Protein AF-A0A9D4JWN5-F1 (afdb_monomer_lite)

pLDDT: mean 79.38, std 17.46, range [37.84, 97.38]

Sequence (103 aa):
MSTVGIKEAAVEAAILFDEGSDKSFIMQQLADQLQLPVDGTDMLNIALFGGNTARVRRVDRSTIYVKTDNEIVQLSVLVVLTIAKPIDTSLMSVAATFPFSDV

Foldseek 3Di:
DDDPPPPQQDDDDDDDDDPPDPAAADAQVVCVSRVFDFPDWDWDFADDVVDPGTDTDIWTKGWDWDDDPPDIDIHIYTYDNDPDDDDPPPPPPPVPPDDDDDD

Structure (mmCIF, N/CA/C/O backbone):
data_AF-A0A9D4JWN5-F1
#
_entry.id   AF-A0A9D4JWN5-F1
#
loop_
_atom_site.group_PDB
_atom_site.id
_atom_site.type_symbol
_atom_site.label_atom_id
_atom_site.label_alt_id
_atom_site.label_comp_id
_atom_site.label_asym_id
_atom_site.label_entity_id
_atom_site.label_seq_id
_atom_site.pdbx_PDB_ins_code
_atom_site.Cartn_x
_atom_site.Cartn_y
_atom_site.Cartn_z
_atom_site.occupancy
_atom_site.B_iso_or_equiv
_atom_site.auth_seq_id
_atom_site.auth_comp_id
_atom_site.auth_asym_id
_atom_site.auth_atom_id
_atom_site.pdbx_PDB_model_num
ATOM 1 N N . MET A 1 1 ? -19.631 25.937 19.391 1.00 40.97 1 MET A N 1
ATOM 2 C CA . MET A 1 1 ? -18.560 24.921 19.432 1.00 40.97 1 MET A CA 1
ATOM 3 C C . MET A 1 1 ? -19.114 23.657 18.804 1.00 40.97 1 MET A C 1
ATOM 5 O O . MET A 1 1 ? -19.992 23.046 19.394 1.00 40.97 1 MET A O 1
ATOM 9 N N . SER A 1 2 ? -18.718 23.345 17.574 1.00 37.84 2 SER A N 1
ATOM 10 C CA . SER A 1 2 ? -19.161 22.153 16.848 1.00 37.84 2 SER A CA 1
ATOM 11 C C . SER A 1 2 ? -18.151 21.033 17.066 1.00 37.84 2 SER A C 1
ATOM 13 O O . SER A 1 2 ? -16.999 21.140 16.655 1.00 37.84 2 SER A O 1
ATOM 15 N N . THR A 1 3 ? -18.584 19.975 17.742 1.00 48.34 3 THR A N 1
ATOM 16 C CA . THR A 1 3 ? -17.830 18.733 17.906 1.00 48.34 3 THR A CA 1
ATOM 17 C C . THR A 1 3 ? -17.725 18.072 16.533 1.00 48.34 3 THR A C 1
ATOM 19 O O . THR A 1 3 ? -18.727 17.616 15.984 1.00 48.34 3 THR A O 1
ATOM 22 N N . VAL A 1 4 ? -16.532 18.075 15.934 1.00 56.62 4 VAL A N 1
ATOM 23 C CA . VAL A 1 4 ? -16.260 17.309 14.713 1.00 56.62 4 VAL A CA 1
ATOM 24 C C . VAL A 1 4 ? -16.267 15.838 15.115 1.00 56.62 4 VAL A C 1
ATOM 26 O O . VAL A 1 4 ? -15.339 15.363 15.762 1.00 56.62 4 VAL A O 1
ATOM 29 N N . GLY A 1 5 ? -17.357 15.134 14.806 1.00 49.62 5 GLY A N 1
ATOM 30 C CA . GLY A 1 5 ? -17.422 13.688 14.976 1.00 49.62 5 GLY A CA 1
ATOM 31 C C . GLY A 1 5 ? -16.406 13.039 14.045 1.00 49.62 5 GLY A C 1
ATOM 32 O O . GLY A 1 5 ? -16.507 13.194 12.828 1.00 49.62 5 GLY A O 1
ATOM 33 N N . ILE A 1 6 ? -15.418 12.344 14.609 1.00 57.19 6 ILE A N 1
ATOM 34 C CA . ILE A 1 6 ? -14.512 11.500 13.831 1.00 57.19 6 ILE A CA 1
ATOM 35 C C . ILE A 1 6 ? -15.382 10.398 13.232 1.00 57.19 6 ILE A C 1
ATOM 37 O O . ILE A 1 6 ? -15.966 9.589 13.950 1.00 57.19 6 ILE A O 1
ATOM 41 N N . LYS A 1 7 ? -15.552 10.431 11.912 1.00 58.16 7 LYS A N 1
ATOM 42 C CA . LYS A 1 7 ? -16.306 9.415 11.187 1.00 58.16 7 LYS A CA 1
ATOM 43 C C . LYS A 1 7 ? -15.380 8.210 11.053 1.00 58.16 7 LYS A C 1
ATOM 45 O O . LYS A 1 7 ? -14.493 8.219 10.208 1.00 58.16 7 LYS A O 1
ATOM 50 N N . GLU A 1 8 ? -15.544 7.215 11.917 1.00 67.25 8 GLU A N 1
ATOM 51 C CA . GLU A 1 8 ? -14.848 5.939 11.750 1.00 67.25 8 GLU A CA 1
ATOM 52 C C . GLU A 1 8 ? -15.319 5.302 10.436 1.00 67.25 8 GLU A C 1
ATOM 54 O O . GLU A 1 8 ? -16.502 5.006 10.256 1.00 67.25 8 GLU A O 1
ATOM 59 N N . ALA A 1 9 ? -14.399 5.170 9.480 1.00 72.75 9 ALA A N 1
ATOM 60 C CA . ALA A 1 9 ? -14.631 4.466 8.230 1.00 72.75 9 ALA A CA 1
ATOM 61 C C . ALA A 1 9 ? -14.144 3.023 8.394 1.00 72.75 9 ALA A C 1
ATOM 63 O O . ALA A 1 9 ? -12.965 2.789 8.651 1.00 72.75 9 ALA A O 1
ATOM 64 N N . ALA A 1 10 ? -15.058 2.064 8.255 1.00 82.12 10 ALA A N 1
ATOM 65 C CA . ALA A 1 10 ? -14.748 0.641 8.247 1.00 82.12 10 ALA A CA 1
ATOM 66 C C . ALA A 1 10 ? -15.035 0.078 6.853 1.00 82.12 10 ALA A C 1
ATOM 68 O O . ALA A 1 10 ? -16.114 0.295 6.299 1.00 82.12 10 ALA A O 1
ATOM 69 N N . VAL A 1 11 ? -14.057 -0.626 6.288 1.00 88.50 11 VAL A N 1
ATOM 70 C CA . VAL A 1 11 ? -14.132 -1.238 4.959 1.00 88.50 11 VAL A CA 1
ATOM 71 C C . VAL A 1 11 ? -13.614 -2.662 5.070 1.00 88.50 11 VAL A C 1
ATOM 73 O O . VAL A 1 11 ? -12.587 -2.900 5.702 1.00 88.50 11 VAL A O 1
ATOM 76 N N . GLU A 1 12 ? -14.317 -3.603 4.452 1.00 90.00 12 GLU A N 1
ATOM 77 C CA . GLU A 1 12 ? -13.830 -4.969 4.298 1.00 90.00 12 GLU A CA 1
ATOM 78 C C . GLU A 1 12 ? -12.919 -5.046 3.069 1.00 90.00 12 GLU A C 1
ATOM 80 O O . GLU A 1 12 ? -13.269 -4.567 1.989 1.00 90.00 12 GLU A O 1
ATOM 85 N N . ALA A 1 13 ? -11.734 -5.630 3.234 1.00 88.62 13 ALA A N 1
ATOM 86 C CA . ALA A 1 13 ? -10.754 -5.762 2.168 1.00 88.62 13 ALA A CA 1
ATOM 87 C C . ALA A 1 13 ? -10.060 -7.122 2.241 1.00 88.62 13 ALA A C 1
ATOM 89 O O . ALA A 1 13 ? -9.792 -7.643 3.322 1.00 88.62 13 ALA A O 1
ATOM 90 N N . ALA A 1 14 ? -9.729 -7.671 1.074 1.00 88.75 14 ALA A N 1
ATOM 91 C CA . ALA A 1 14 ? -8.859 -8.832 0.973 1.00 88.75 14 ALA A CA 1
ATOM 92 C C . ALA A 1 14 ? -7.392 -8.385 1.021 1.00 88.75 14 ALA A C 1
ATOM 94 O O . ALA A 1 14 ? -7.002 -7.444 0.326 1.00 88.75 14 ALA A O 1
ATOM 95 N N . ILE A 1 15 ? -6.584 -9.083 1.817 1.00 88.50 15 ILE A N 1
ATOM 96 C CA . ILE A 1 15 ? -5.143 -8.853 1.931 1.00 88.50 15 ILE A CA 1
ATOM 97 C C . ILE A 1 15 ? -4.426 -10.069 1.350 1.00 88.50 15 ILE A C 1
ATOM 99 O O . ILE A 1 15 ? -4.707 -11.203 1.736 1.00 88.50 15 ILE A O 1
ATOM 103 N N . LEU A 1 16 ? -3.502 -9.825 0.421 1.00 90.62 16 LEU A N 1
ATOM 104 C CA . LEU A 1 16 ? -2.605 -10.844 -0.114 1.00 90.62 16 LEU A CA 1
ATOM 105 C C . LEU A 1 16 ? -1.249 -10.732 0.588 1.00 90.62 16 LEU A C 1
ATOM 107 O O . LEU A 1 16 ? -0.620 -9.676 0.545 1.00 90.62 16 LEU A O 1
ATOM 111 N N . PHE A 1 17 ? -0.801 -11.825 1.202 1.00 89.56 17 PHE A N 1
ATOM 112 C CA . PHE A 1 17 ? 0.562 -11.957 1.710 1.00 89.56 17 PHE A CA 1
ATOM 113 C C . P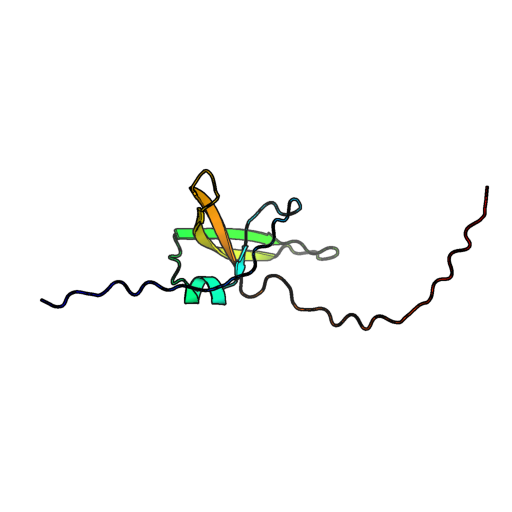HE A 1 17 ? 1.432 -12.557 0.607 1.00 89.56 17 PHE A C 1
ATOM 115 O O . PHE A 1 17 ? 1.206 -13.694 0.196 1.00 89.56 17 PHE A O 1
ATOM 122 N N . ASP A 1 18 ? 2.381 -11.771 0.105 1.00 89.19 18 ASP A N 1
ATOM 123 C CA . ASP A 1 18 ? 3.232 -12.129 -1.030 1.00 89.19 18 ASP A CA 1
ATOM 124 C C . ASP A 1 18 ? 4.710 -11.995 -0.647 1.00 89.19 18 ASP A C 1
ATOM 126 O O . ASP A 1 18 ? 5.215 -10.886 -0.468 1.00 89.19 18 ASP A O 1
ATOM 130 N N . GLU A 1 19 ? 5.400 -13.130 -0.515 1.00 91.94 19 GLU A N 1
ATOM 131 C CA . GLU A 1 19 ? 6.842 -13.177 -0.233 1.00 91.94 19 GLU A CA 1
ATOM 132 C C . GLU A 1 19 ? 7.695 -12.733 -1.432 1.00 91.94 19 GLU A C 1
ATOM 134 O O . GLU A 1 19 ? 8.865 -12.397 -1.266 1.00 91.94 19 GLU A O 1
ATOM 139 N N . GLY A 1 20 ? 7.128 -12.719 -2.644 1.00 91.94 20 GLY A N 1
ATOM 140 C CA . GLY A 1 20 ? 7.826 -12.330 -3.868 1.00 91.94 20 GLY A CA 1
ATOM 141 C C . GLY A 1 20 ? 7.917 -10.819 -4.091 1.00 91.94 20 GLY A C 1
ATOM 142 O O . GLY A 1 20 ? 8.502 -10.392 -5.088 1.00 91.94 20 GLY A O 1
ATOM 143 N N . SER A 1 21 ? 7.339 -10.008 -3.201 1.00 88.94 21 SER A N 1
ATOM 144 C CA . SER A 1 21 ? 7.302 -8.553 -3.335 1.00 88.94 21 SER A CA 1
ATOM 145 C C . SER A 1 21 ? 8.160 -7.850 -2.285 1.00 88.94 21 SER A C 1
ATOM 147 O O . SER A 1 21 ? 7.925 -7.967 -1.086 1.00 88.94 21 SER A O 1
ATOM 149 N N . ASP A 1 22 ? 9.081 -6.999 -2.740 1.00 90.00 22 ASP A N 1
ATOM 150 C CA . ASP A 1 22 ? 9.905 -6.155 -1.861 1.00 90.00 22 ASP A CA 1
ATOM 151 C C . ASP A 1 22 ? 9.122 -4.996 -1.219 1.00 90.00 22 ASP A C 1
ATOM 153 O O . ASP A 1 22 ? 9.608 -4.320 -0.308 1.00 90.00 22 ASP A O 1
ATOM 157 N N . LYS A 1 23 ? 7.933 -4.684 -1.748 1.00 92.19 23 LYS A N 1
ATOM 158 C CA . LYS A 1 23 ? 7.117 -3.539 -1.326 1.00 92.19 23 LYS A CA 1
ATOM 159 C C . LYS A 1 23 ? 5.667 -3.951 -1.115 1.00 92.19 23 LYS A C 1
ATOM 161 O O . LYS A 1 23 ? 5.121 -4.764 -1.855 1.00 92.19 23 LYS A O 1
ATOM 166 N N . SER A 1 24 ? 5.017 -3.337 -0.135 1.00 93.88 24 SER A N 1
ATOM 167 C CA . SER A 1 24 ? 3.577 -3.480 0.064 1.00 93.88 24 SER A CA 1
ATOM 168 C C . SER A 1 24 ? 2.815 -2.442 -0.760 1.00 93.88 24 SER A C 1
ATOM 170 O O . SER A 1 24 ? 3.263 -1.306 -0.926 1.00 93.88 24 SER A O 1
ATOM 172 N N . PHE A 1 25 ? 1.642 -2.823 -1.257 1.00 94.31 25 PHE A N 1
ATOM 173 C CA . PHE A 1 25 ? 0.815 -1.982 -2.118 1.00 94.31 25 PHE A CA 1
ATOM 174 C C . PHE A 1 25 ? -0.612 -1.910 -1.592 1.00 94.31 25 PHE A C 1
ATOM 176 O O . PHE A 1 25 ? -1.143 -2.889 -1.070 1.00 94.31 25 PHE A O 1
ATOM 183 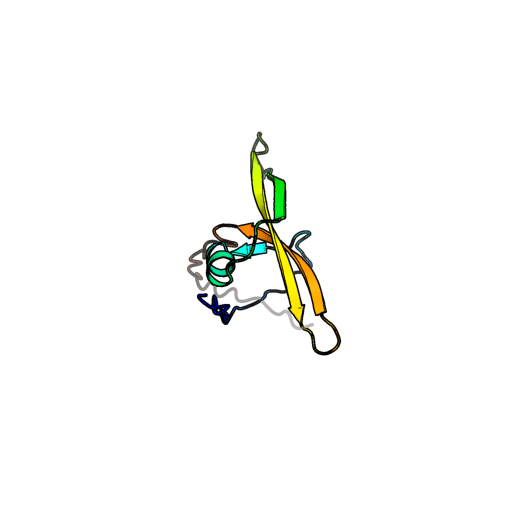N N . ILE A 1 26 ? -1.245 -0.758 -1.782 1.00 94.19 26 ILE A N 1
ATOM 184 C CA . ILE A 1 26 ? -2.666 -0.553 -1.523 1.00 94.19 26 ILE A CA 1
ATOM 185 C C . ILE A 1 26 ? -3.320 0.077 -2.749 1.00 94.19 26 ILE A C 1
ATOM 187 O O . ILE A 1 26 ? -2.742 0.940 -3.412 1.00 94.19 26 ILE A O 1
ATOM 191 N N . MET A 1 27 ? -4.533 -0.366 -3.072 1.00 93.69 27 MET A N 1
ATOM 192 C CA . MET A 1 27 ? -5.303 0.246 -4.150 1.00 93.69 27 MET A CA 1
ATOM 193 C C . MET A 1 27 ? -5.762 1.650 -3.747 1.00 93.69 27 MET A C 1
ATOM 195 O O . MET A 1 27 ? -6.270 1.828 -2.641 1.00 93.69 27 MET A O 1
ATOM 199 N N . GLN A 1 28 ? -5.655 2.615 -4.665 1.00 93.75 28 GLN A N 1
ATOM 200 C CA . GLN A 1 28 ? -6.083 4.006 -4.465 1.00 93.75 28 GLN A CA 1
ATOM 201 C C . GLN A 1 28 ? -7.503 4.082 -3.899 1.00 93.75 28 GLN A C 1
ATOM 203 O O . GLN A 1 28 ? -7.732 4.760 -2.909 1.00 93.75 28 GLN A O 1
ATOM 208 N N . GLN A 1 29 ? -8.431 3.3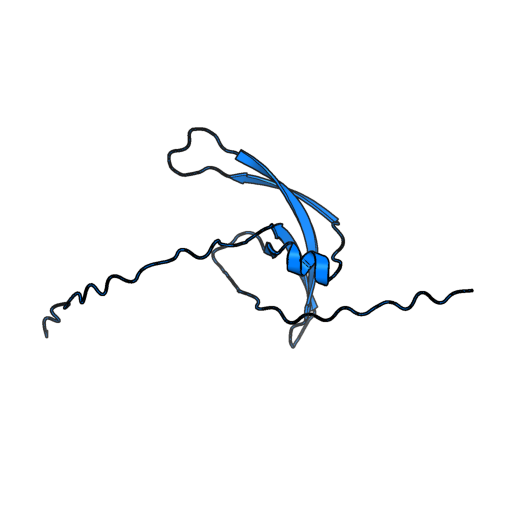00 -4.458 1.00 92.56 29 GLN A N 1
ATOM 209 C CA . GLN A 1 29 ? -9.813 3.255 -3.985 1.00 92.56 29 GLN A CA 1
ATOM 210 C C . GLN A 1 29 ? -9.916 2.891 -2.495 1.00 92.56 29 GLN A C 1
ATOM 212 O O . GLN A 1 29 ? -10.689 3.511 -1.772 1.00 92.56 29 GLN A O 1
ATOM 217 N N . LEU A 1 30 ? -9.152 1.898 -2.030 1.00 92.31 30 LEU A N 1
ATOM 218 C CA . LEU A 1 30 ? -9.182 1.487 -0.626 1.00 92.31 30 LEU A CA 1
ATOM 219 C C . LEU A 1 30 ? -8.524 2.544 0.270 1.00 92.31 30 LEU A C 1
ATOM 221 O O . LEU A 1 30 ? -9.047 2.846 1.339 1.00 92.31 30 LEU A O 1
ATOM 225 N N . ALA A 1 31 ? -7.416 3.139 -0.182 1.00 93.19 31 ALA A N 1
ATOM 226 C CA . ALA A 1 31 ? -6.766 4.238 0.525 1.00 93.19 31 ALA A CA 1
ATOM 227 C C . ALA A 1 31 ? -7.706 5.446 0.687 1.00 93.19 31 ALA A C 1
ATOM 229 O O . ALA A 1 31 ? -7.798 6.003 1.779 1.00 93.19 31 ALA A O 1
ATOM 230 N N . ASP A 1 32 ? -8.464 5.788 -0.358 1.00 92.88 32 ASP A N 1
ATOM 231 C CA . ASP A 1 32 ? -9.442 6.878 -0.345 1.00 92.88 32 ASP A CA 1
ATOM 232 C C . ASP A 1 32 ? -10.613 6.578 0.600 1.00 92.88 32 ASP A C 1
ATOM 234 O O . ASP A 1 32 ? -11.025 7.441 1.376 1.00 92.88 32 ASP A O 1
ATOM 238 N N . GLN A 1 33 ? -11.143 5.348 0.579 1.00 92.25 33 GLN A N 1
ATOM 239 C CA . GLN A 1 33 ? -12.233 4.936 1.472 1.00 92.25 33 GLN A CA 1
ATOM 240 C C . GLN A 1 33 ? -11.818 4.979 2.949 1.00 92.25 33 GLN A C 1
ATOM 242 O O . GLN A 1 33 ? -12.614 5.377 3.800 1.00 92.25 33 GLN A O 1
ATOM 247 N N . LEU A 1 34 ? -10.571 4.601 3.237 1.00 90.69 34 LEU A N 1
ATOM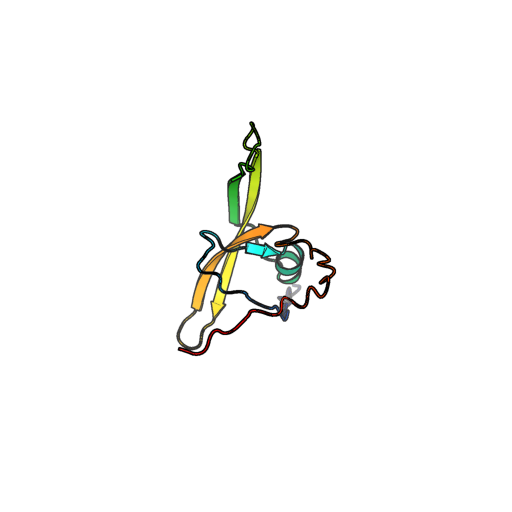 248 C CA . LEU A 1 34 ? -9.967 4.670 4.567 1.00 90.69 34 LEU A CA 1
ATOM 249 C C . LEU A 1 34 ? -9.432 6.069 4.916 1.00 90.69 34 LEU A C 1
ATOM 251 O O . LEU A 1 34 ? -8.997 6.280 6.045 1.00 90.69 34 LEU A O 1
ATOM 255 N N . GLN A 1 35 ? -9.472 7.017 3.971 1.00 92.25 35 GLN A N 1
ATOM 256 C CA . GLN A 1 35 ? -8.938 8.377 4.110 1.00 92.25 35 GLN A CA 1
ATOM 257 C C . GLN A 1 35 ? -7.484 8.377 4.600 1.00 92.25 35 GLN A C 1
ATOM 259 O O . GLN A 1 35 ? -7.106 9.154 5.481 1.00 92.25 35 GLN A O 1
ATOM 264 N N . LEU A 1 36 ? -6.666 7.476 4.046 1.00 92.06 36 LEU A N 1
ATOM 265 C CA . LEU A 1 36 ? -5.278 7.340 4.465 1.00 92.06 36 LEU A CA 1
ATOM 266 C C . LEU A 1 36 ? -4.489 8.607 4.119 1.00 92.06 36 LEU A C 1
ATOM 268 O O . LEU A 1 36 ? -4.510 9.051 2.968 1.00 92.06 36 LEU A O 1
ATOM 272 N N . PRO A 1 37 ? -3.755 9.185 5.084 1.00 94.31 37 PRO A N 1
ATOM 273 C CA . PRO A 1 37 ? -2.882 10.303 4.789 1.00 94.31 37 PRO A CA 1
ATOM 274 C C . PRO A 1 37 ? -1.711 9.831 3.925 1.00 94.31 37 PRO A C 1
ATOM 276 O O . PRO A 1 37 ? -1.128 8.767 4.149 1.00 94.31 37 PRO A O 1
ATOM 279 N N . VAL A 1 38 ? -1.339 10.653 2.949 1.00 95.56 38 VAL A N 1
ATOM 280 C CA . VAL A 1 38 ? -0.069 10.500 2.237 1.00 95.56 38 VAL A CA 1
ATOM 281 C C . VAL A 1 38 ? 1.029 11.076 3.125 1.00 95.56 38 VAL A C 1
ATOM 283 O O . VAL A 1 38 ? 0.996 12.256 3.473 1.00 95.56 38 VAL A O 1
ATOM 286 N N . ASP A 1 39 ? 1.991 10.239 3.505 1.00 95.38 39 ASP A N 1
ATOM 287 C CA . ASP A 1 39 ? 3.122 10.615 4.364 1.00 95.38 39 ASP A CA 1
ATOM 288 C C . ASP A 1 39 ? 4.452 10.716 3.605 1.00 95.38 39 ASP A C 1
ATOM 290 O O . ASP A 1 39 ? 5.479 11.103 4.171 1.00 95.38 39 ASP A O 1
ATOM 294 N N . GLY A 1 40 ? 4.447 10.398 2.310 1.00 95.38 40 GLY A N 1
ATOM 295 C CA . GLY A 1 40 ? 5.621 10.506 1.465 1.00 95.38 40 GLY A CA 1
ATOM 296 C C . GLY A 1 40 ? 5.369 10.107 0.019 1.00 95.38 40 GLY A C 1
ATOM 297 O O . GLY A 1 40 ? 4.250 9.830 -0.405 1.00 95.38 40 GLY A O 1
ATOM 298 N N . THR A 1 41 ? 6.456 10.065 -0.744 1.00 94.94 41 THR A N 1
ATOM 299 C CA . THR A 1 41 ? 6.454 9.615 -2.134 1.00 94.94 41 THR A CA 1
ATOM 300 C C . THR A 1 41 ? 7.703 8.781 -2.375 1.00 94.94 41 THR A C 1
ATOM 302 O O . THR A 1 41 ? 8.810 9.225 -2.067 1.00 94.94 41 THR A O 1
ATOM 305 N N . ASP A 1 42 ? 7.533 7.618 -2.991 1.00 93.38 42 ASP A N 1
ATOM 306 C CA . ASP A 1 42 ? 8.627 6.773 -3.459 1.00 93.38 42 ASP A CA 1
ATOM 307 C C . ASP A 1 42 ? 8.824 6.951 -4.972 1.00 93.38 42 ASP A C 1
ATOM 309 O O . ASP A 1 42 ? 7.888 7.226 -5.729 1.00 93.38 42 ASP A O 1
ATOM 313 N N . MET A 1 43 ? 10.062 6.769 -5.434 1.00 90.94 43 MET A N 1
ATOM 314 C CA . MET A 1 43 ? 10.374 6.673 -6.859 1.00 90.94 43 MET A CA 1
ATOM 315 C C . MET A 1 43 ? 10.598 5.212 -7.238 1.00 90.94 43 MET A C 1
ATOM 317 O O . MET A 1 43 ? 11.563 4.590 -6.800 1.00 90.94 43 MET A O 1
ATOM 321 N N . LEU A 1 44 ? 9.725 4.675 -8.085 1.00 87.25 44 LEU A N 1
ATOM 322 C CA . LEU A 1 44 ? 9.872 3.349 -8.669 1.00 87.25 44 LEU A CA 1
ATOM 323 C C . LEU A 1 44 ? 10.564 3.461 -10.020 1.00 87.25 44 LEU A C 1
ATOM 325 O O . LEU A 1 44 ? 10.039 4.088 -10.941 1.00 87.25 44 LEU A O 1
ATOM 329 N N . ASN A 1 45 ? 11.728 2.833 -10.146 1.00 86.69 45 ASN A N 1
ATOM 330 C CA . ASN A 1 45 ? 12.413 2.703 -11.421 1.00 86.69 45 ASN A CA 1
ATOM 331 C C . ASN A 1 45 ? 12.002 1.385 -12.086 1.00 86.69 45 ASN A C 1
ATOM 333 O O . ASN A 1 45 ? 12.490 0.321 -11.715 1.00 86.69 45 ASN A O 1
ATOM 337 N N . ILE A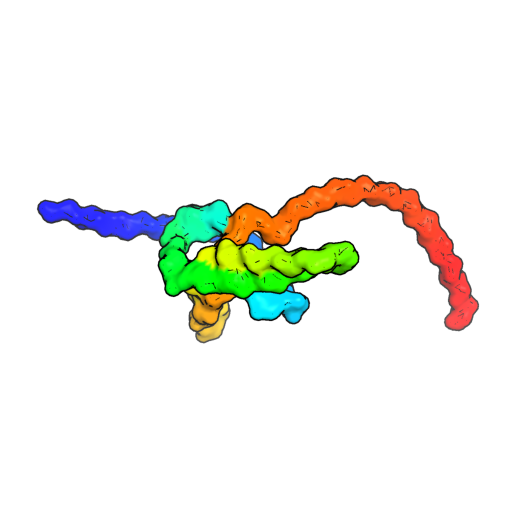 1 46 ? 11.064 1.454 -13.031 1.00 83.50 46 ILE A N 1
ATOM 338 C CA . ILE A 1 46 ? 10.468 0.270 -13.652 1.00 83.50 46 ILE A CA 1
ATOM 339 C C . ILE A 1 46 ? 11.084 0.074 -15.034 1.00 83.50 46 ILE A C 1
ATOM 341 O O . ILE A 1 46 ? 10.813 0.839 -15.964 1.00 83.50 46 ILE A O 1
ATOM 345 N N . ALA A 1 47 ? 11.895 -0.970 -15.172 1.00 80.94 47 ALA A N 1
ATOM 346 C CA . ALA A 1 47 ? 12.374 -1.456 -16.458 1.00 80.94 47 ALA A CA 1
ATOM 347 C C . ALA A 1 47 ? 11.478 -2.606 -16.938 1.00 80.94 47 ALA A C 1
ATOM 349 O O . ALA A 1 47 ? 11.114 -3.486 -16.162 1.00 80.94 47 ALA A O 1
ATOM 350 N N . LEU A 1 48 ? 11.115 -2.592 -18.219 1.00 78.19 48 LEU A N 1
ATOM 351 C CA . LEU A 1 48 ? 10.394 -3.693 -18.857 1.00 78.19 48 LEU A CA 1
ATOM 352 C C . LEU A 1 48 ? 11.387 -4.536 -19.654 1.00 78.19 48 LEU A C 1
ATOM 354 O O . LEU A 1 48 ? 12.274 -3.986 -20.309 1.00 78.19 48 LEU A O 1
ATOM 358 N N . PHE A 1 49 ? 11.222 -5.858 -19.631 1.00 78.44 49 PHE A N 1
ATOM 359 C CA . PHE A 1 49 ? 12.025 -6.756 -20.461 1.00 78.44 49 PHE A CA 1
ATOM 360 C C . PHE A 1 49 ? 11.916 -6.360 -21.942 1.00 78.44 49 PHE A C 1
ATOM 362 O O . PHE A 1 49 ? 10.819 -6.182 -22.467 1.00 78.44 49 PHE A O 1
ATOM 369 N N . GLY A 1 50 ? 13.064 -6.183 -22.602 1.00 75.56 50 GLY A N 1
ATOM 370 C CA . GLY A 1 50 ? 13.147 -5.732 -23.997 1.00 75.56 50 GLY A CA 1
ATOM 371 C C . GLY A 1 50 ? 12.950 -4.224 -24.213 1.00 75.56 50 GLY A C 1
ATOM 372 O O . GLY A 1 50 ? 13.024 -3.759 -25.347 1.00 75.56 50 GLY A O 1
ATOM 373 N N . GLY A 1 51 ? 12.713 -3.446 -23.153 1.00 69.31 51 GLY A N 1
ATOM 374 C CA . GLY A 1 51 ? 12.623 -1.990 -23.217 1.00 69.31 51 GLY A CA 1
ATOM 375 C C . GLY A 1 51 ? 13.979 -1.317 -23.005 1.00 69.31 51 GLY A C 1
ATOM 376 O O . GLY A 1 51 ? 14.635 -1.540 -21.994 1.00 69.31 51 GLY A O 1
ATOM 377 N N . ASN A 1 52 ? 14.368 -0.416 -23.910 1.00 66.38 52 ASN A N 1
ATOM 378 C CA . ASN A 1 52 ? 15.616 0.358 -23.792 1.00 66.38 52 ASN A CA 1
ATOM 379 C C . ASN A 1 52 ? 15.522 1.553 -22.824 1.00 66.38 52 ASN A C 1
ATOM 381 O O . ASN A 1 52 ? 16.487 2.298 -22.675 1.00 66.38 52 ASN A O 1
ATOM 385 N N . THR A 1 53 ? 14.365 1.788 -22.195 1.00 69.00 53 THR A N 1
ATOM 386 C CA . THR A 1 53 ? 14.177 2.897 -21.252 1.00 69.00 53 THR A CA 1
ATOM 387 C C . THR A 1 53 ? 13.471 2.426 -19.991 1.00 69.00 53 THR A C 1
ATOM 389 O O . THR A 1 53 ? 12.389 1.838 -20.040 1.00 69.00 53 THR A O 1
ATOM 392 N N . ALA A 1 54 ? 14.089 2.707 -18.847 1.00 75.56 54 ALA A N 1
ATOM 393 C CA . ALA A 1 54 ? 13.439 2.557 -17.559 1.00 75.56 54 ALA A CA 1
ATOM 394 C C . ALA A 1 54 ? 12.520 3.764 -17.322 1.00 75.56 54 ALA A C 1
ATOM 396 O O . ALA A 1 54 ? 12.884 4.909 -17.605 1.00 75.56 54 ALA A O 1
ATOM 397 N N . ARG A 1 55 ? 11.299 3.514 -16.848 1.00 79.75 55 ARG A N 1
ATOM 398 C CA . ARG A 1 55 ? 10.338 4.566 -16.512 1.00 79.75 55 ARG A CA 1
ATOM 399 C C . ARG A 1 55 ? 10.376 4.806 -15.013 1.00 79.75 55 ARG A C 1
ATOM 401 O O . ARG A 1 55 ? 10.013 3.924 -14.238 1.00 79.75 55 ARG A O 1
ATOM 408 N N . VAL A 1 56 ? 10.756 6.018 -14.621 1.00 82.62 56 VAL A N 1
ATOM 409 C CA . VAL A 1 56 ? 10.641 6.465 -13.231 1.00 82.62 56 VAL A CA 1
ATOM 410 C C . VAL A 1 56 ? 9.198 6.885 -12.973 1.00 82.62 56 VAL A C 1
ATOM 412 O O . VAL A 1 56 ? 8.671 7.770 -13.648 1.00 82.62 56 VAL A O 1
ATOM 415 N N . ARG A 1 57 ? 8.550 6.250 -11.997 1.00 86.38 57 ARG A N 1
ATOM 416 C CA . ARG A 1 57 ? 7.226 6.637 -11.504 1.00 86.38 57 ARG A CA 1
ATOM 417 C C . ARG A 1 57 ? 7.330 7.137 -10.076 1.00 86.38 57 ARG A C 1
ATOM 419 O O . ARG A 1 57 ? 7.910 6.466 -9.232 1.00 86.38 57 ARG A O 1
ATOM 426 N N . ARG A 1 58 ? 6.737 8.298 -9.813 1.00 89.81 58 ARG A N 1
ATOM 427 C CA . ARG A 1 58 ? 6.482 8.769 -8.450 1.00 89.81 58 ARG A CA 1
ATOM 428 C C . ARG A 1 58 ? 5.180 8.139 -7.978 1.00 89.81 58 ARG A C 1
ATOM 430 O O . ARG A 1 58 ? 4.201 8.171 -8.722 1.00 89.81 58 ARG A O 1
ATOM 437 N N . VAL A 1 59 ? 5.206 7.533 -6.801 1.00 93.19 59 VAL A N 1
ATOM 438 C CA . VAL A 1 59 ? 4.061 6.836 -6.217 1.00 93.19 59 VAL A CA 1
ATOM 439 C C . VAL A 1 59 ? 3.903 7.306 -4.785 1.00 93.19 59 VAL A C 1
ATOM 441 O O . VAL A 1 59 ? 4.885 7.351 -4.043 1.00 93.19 59 VAL A O 1
ATOM 444 N N . ASP A 1 60 ? 2.684 7.680 -4.421 1.00 96.56 60 ASP A N 1
ATOM 445 C CA . ASP A 1 60 ? 2.383 8.124 -3.068 1.00 96.56 60 ASP A CA 1
ATOM 446 C C . ASP A 1 60 ? 2.546 6.971 -2.082 1.00 96.56 60 ASP A C 1
ATOM 448 O O . ASP A 1 60 ? 2.331 5.799 -2.406 1.00 96.56 60 ASP A O 1
ATOM 452 N N . ARG A 1 61 ? 2.967 7.321 -0.874 1.00 97.38 61 ARG A N 1
ATOM 453 C CA . ARG A 1 61 ? 3.210 6.389 0.214 1.00 97.38 61 ARG A CA 1
ATOM 454 C C . ARG A 1 61 ? 2.362 6.775 1.412 1.00 97.38 61 ARG A C 1
ATOM 456 O O . ARG A 1 61 ? 2.264 7.953 1.759 1.00 97.38 61 ARG A O 1
ATOM 463 N N . SER A 1 62 ? 1.798 5.757 2.040 1.00 97.00 62 SER A N 1
ATOM 464 C CA . SER A 1 62 ? 1.033 5.878 3.272 1.00 97.00 62 SER A CA 1
ATOM 465 C C . SER A 1 62 ? 1.475 4.819 4.269 1.00 97.00 62 SER A C 1
ATOM 467 O O . SER A 1 62 ? 1.959 3.746 3.902 1.00 97.00 62 SER A O 1
ATOM 469 N N . THR A 1 63 ? 1.248 5.107 5.542 1.00 96.25 63 THR A N 1
ATOM 470 C CA . THR A 1 63 ? 1.435 4.166 6.639 1.00 96.25 63 THR A CA 1
ATOM 471 C C . THR A 1 63 ? 0.093 3.562 7.034 1.00 96.25 63 THR A C 1
ATOM 473 O O . THR A 1 63 ? -0.877 4.285 7.265 1.00 96.25 63 THR A O 1
ATOM 476 N N . ILE A 1 64 ? 0.046 2.236 7.152 1.00 94.00 64 ILE A N 1
ATOM 477 C CA . ILE A 1 64 ? -1.087 1.506 7.729 1.00 94.00 64 ILE A CA 1
ATOM 478 C C . ILE A 1 64 ? -0.646 0.721 8.961 1.00 94.00 64 ILE A C 1
ATOM 480 O O . ILE A 1 64 ? 0.530 0.398 9.128 1.00 94.00 64 ILE A O 1
ATOM 484 N N . TYR A 1 65 ? -1.614 0.382 9.806 1.00 93.25 65 TYR A N 1
ATOM 485 C CA . TYR A 1 65 ? -1.412 -0.448 10.986 1.00 93.25 65 TYR A CA 1
ATOM 486 C C . TYR A 1 65 ? -2.258 -1.709 10.856 1.00 93.25 65 TYR A C 1
ATOM 488 O O . TYR A 1 65 ? -3.484 -1.636 10.782 1.00 93.25 65 TYR A O 1
ATOM 496 N N . VAL A 1 66 ? -1.603 -2.865 10.820 1.00 89.88 66 VAL A N 1
ATOM 497 C CA . VAL A 1 66 ? -2.256 -4.169 10.736 1.00 89.88 66 VAL A CA 1
ATOM 498 C C . VAL A 1 66 ? -2.280 -4.779 12.124 1.00 89.88 66 VAL A C 1
ATOM 500 O O . VAL A 1 66 ? -1.240 -5.085 12.705 1.00 89.88 66 VAL A O 1
ATOM 503 N N . LYS A 1 67 ? -3.483 -4.945 12.668 1.00 90.38 67 LYS A N 1
ATOM 504 C CA . LYS A 1 67 ? -3.679 -5.657 13.925 1.00 90.38 67 LYS A CA 1
ATOM 505 C C . LYS A 1 67 ? -3.664 -7.160 13.662 1.00 90.38 67 LYS A C 1
ATOM 507 O O . LYS A 1 67 ? -4.472 -7.660 12.887 1.00 90.38 67 LYS A O 1
ATOM 512 N N . THR A 1 68 ? -2.764 -7.854 14.338 1.00 88.25 68 THR A N 1
ATOM 513 C CA . THR A 1 68 ? -2.716 -9.315 14.434 1.00 88.25 68 THR A CA 1
ATOM 514 C C . THR A 1 68 ? -3.236 -9.753 15.805 1.00 88.25 68 THR A C 1
ATOM 516 O O . THR A 1 68 ? -3.584 -8.912 16.640 1.00 88.25 68 THR A O 1
ATOM 519 N N . ASP A 1 69 ? -3.273 -11.060 16.060 1.00 93.12 69 ASP A N 1
ATOM 520 C CA . ASP A 1 69 ? -3.699 -11.602 17.355 1.00 93.12 69 ASP A CA 1
ATOM 521 C C . ASP A 1 69 ? -2.800 -11.145 18.515 1.00 93.12 69 ASP A C 1
ATOM 523 O O . ASP A 1 69 ? -3.276 -10.961 19.635 1.00 93.12 69 ASP A O 1
ATOM 527 N N . ASN A 1 70 ? -1.512 -10.921 18.240 1.00 93.81 70 ASN A N 1
ATOM 528 C CA . ASN A 1 70 ? -0.502 -10.667 19.268 1.00 93.81 70 ASN A CA 1
ATOM 529 C C . ASN A 1 70 ? -0.034 -9.209 19.308 1.00 93.81 70 ASN A C 1
ATOM 531 O O . ASN A 1 70 ? 0.358 -8.719 20.366 1.00 93.81 70 ASN A O 1
ATOM 535 N N . GLU A 1 71 ? -0.056 -8.509 18.172 1.00 95.19 71 GLU A N 1
ATOM 536 C CA . GLU A 1 71 ? 0.534 -7.175 18.052 1.00 95.19 71 GLU A CA 1
ATOM 537 C C . GLU A 1 71 ? -0.067 -6.333 16.920 1.00 95.19 71 GLU A C 1
ATOM 539 O O . GLU A 1 71 ? -0.778 -6.831 16.044 1.00 95.19 71 GLU A O 1
ATOM 544 N N . ILE A 1 72 ? 0.244 -5.036 16.932 1.00 94.94 72 ILE A N 1
ATOM 545 C CA . ILE A 1 72 ? -0.056 -4.114 15.836 1.00 94.94 72 ILE A CA 1
ATOM 546 C C . ILE A 1 72 ? 1.236 -3.856 15.067 1.00 94.94 72 ILE A C 1
ATOM 548 O O . ILE A 1 72 ? 2.184 -3.294 15.611 1.00 94.94 72 ILE A O 1
ATOM 552 N N . VAL A 1 73 ? 1.243 -4.225 13.790 1.00 93.38 73 VAL A N 1
ATOM 553 C CA . VAL A 1 73 ? 2.388 -4.059 12.896 1.00 93.38 73 VAL A CA 1
ATOM 554 C C . VAL A 1 73 ? 2.174 -2.826 12.028 1.00 93.38 73 VAL A C 1
ATOM 556 O O . VAL A 1 73 ? 1.151 -2.693 11.358 1.00 93.38 73 VAL A O 1
ATOM 559 N N . GLN A 1 74 ? 3.144 -1.917 12.025 1.00 94.75 74 GLN A N 1
ATOM 560 C CA . GLN A 1 74 ? 3.147 -0.768 11.126 1.00 94.75 74 GLN A CA 1
ATOM 561 C C . GLN A 1 74 ? 3.731 -1.168 9.767 1.00 94.75 74 GLN A C 1
ATOM 563 O O . GLN A 1 74 ? 4.837 -1.702 9.705 1.00 94.75 74 GLN A O 1
ATOM 568 N N . LEU A 1 75 ? 3.024 -0.865 8.678 1.00 93.75 75 LEU A N 1
ATOM 569 C CA . LEU A 1 75 ? 3.461 -1.142 7.311 1.00 93.75 75 LEU A CA 1
ATOM 570 C C . LEU A 1 75 ? 3.471 0.132 6.470 1.00 93.75 75 LEU A C 1
ATOM 572 O O . LEU A 1 75 ? 2.547 0.943 6.526 1.00 93.75 75 LEU A O 1
ATOM 576 N N . SER A 1 76 ? 4.503 0.267 5.642 1.00 96.12 76 SER A N 1
ATOM 577 C CA . SER A 1 76 ? 4.580 1.287 4.598 1.00 96.12 76 SER A CA 1
ATOM 578 C C . SER A 1 76 ? 4.026 0.714 3.298 1.00 96.12 76 SER A C 1
ATOM 580 O O . SER A 1 76 ? 4.586 -0.242 2.761 1.00 96.12 76 SER A O 1
ATOM 582 N N . VAL A 1 77 ? 2.970 1.322 2.762 1.00 95.56 77 VAL A N 1
ATOM 583 C CA . VAL A 1 77 ? 2.313 0.887 1.525 1.00 95.56 77 VAL A CA 1
ATOM 584 C C . VAL A 1 77 ? 2.430 1.945 0.435 1.00 95.56 77 VAL A C 1
ATOM 586 O O . VAL A 1 77 ? 2.318 3.143 0.693 1.00 95.56 77 VAL A O 1
ATOM 589 N N . LEU A 1 78 ? 2.638 1.495 -0.801 1.00 95.94 78 LEU A N 1
ATOM 590 C CA . LEU A 1 78 ? 2.561 2.346 -1.982 1.00 95.94 78 LEU A CA 1
ATOM 591 C C . LEU A 1 78 ? 1.138 2.370 -2.531 1.00 95.94 78 LEU A C 1
ATOM 593 O O . LEU A 1 78 ? 0.542 1.318 -2.779 1.00 95.94 78 LEU A O 1
ATOM 597 N N . VAL A 1 79 ? 0.611 3.570 -2.752 1.00 94.75 79 VAL A N 1
ATOM 598 C CA . VAL A 1 79 ? -0.739 3.780 -3.270 1.00 94.75 79 VAL A CA 1
ATOM 599 C C . VAL A 1 79 ? -0.717 3.674 -4.791 1.00 94.75 79 VAL A C 1
ATOM 601 O O . VAL A 1 79 ? -0.097 4.476 -5.486 1.00 94.75 79 VAL A O 1
ATOM 604 N N . VAL A 1 80 ? -1.389 2.660 -5.330 1.00 91.81 80 VAL A N 1
ATOM 605 C CA . VAL A 1 80 ? -1.421 2.376 -6.771 1.00 91.81 80 VAL A CA 1
ATOM 606 C C . VAL A 1 80 ? -2.852 2.303 -7.283 1.00 91.81 80 VAL A C 1
ATOM 608 O O . VAL A 1 80 ? -3.753 1.843 -6.591 1.00 91.81 80 VAL A O 1
ATOM 611 N N . LEU A 1 81 ? -3.084 2.720 -8.530 1.00 84.62 81 LEU A N 1
ATOM 612 C CA . LEU A 1 81 ? -4.431 2.702 -9.120 1.00 84.62 81 LEU A CA 1
ATOM 613 C C . LEU A 1 81 ? -5.019 1.289 -9.201 1.00 84.62 81 LEU A C 1
ATOM 615 O O . LEU A 1 81 ? -6.200 1.076 -8.943 1.00 84.62 81 LEU A O 1
ATOM 619 N N . THR A 1 82 ? -4.205 0.315 -9.601 1.00 77.44 82 THR A N 1
ATOM 620 C CA . THR A 1 82 ? -4.618 -1.079 -9.767 1.00 77.44 82 THR A CA 1
ATOM 621 C C . THR A 1 82 ? -3.385 -1.961 -9.629 1.00 77.44 82 THR A C 1
ATOM 623 O O . THR A 1 82 ? -2.372 -1.686 -10.271 1.00 77.44 82 THR A O 1
ATOM 626 N N . ILE A 1 83 ? -3.465 -3.005 -8.801 1.00 71.00 83 ILE A N 1
ATOM 627 C CA . ILE A 1 83 ? -2.344 -3.932 -8.571 1.00 71.00 83 ILE A CA 1
ATOM 628 C C . ILE A 1 83 ? -2.198 -4.906 -9.753 1.00 71.00 83 ILE A C 1
ATOM 630 O O . ILE A 1 83 ? -1.089 -5.150 -10.215 1.00 71.00 83 ILE A O 1
ATOM 634 N N . ALA A 1 84 ? -3.310 -5.386 -10.320 1.00 66.25 84 ALA A N 1
ATOM 635 C CA . ALA A 1 84 ? -3.318 -6.177 -11.549 1.00 66.25 84 ALA A CA 1
ATOM 636 C C . ALA A 1 84 ? -4.608 -5.939 -12.345 1.00 66.25 84 ALA A C 1
ATOM 638 O O . ALA A 1 84 ? -5.700 -5.908 -11.778 1.00 66.25 84 ALA A O 1
ATOM 639 N N . LYS A 1 85 ? -4.497 -5.793 -13.671 1.00 64.81 85 LYS A N 1
ATOM 640 C CA . LYS A 1 85 ? -5.666 -5.900 -14.551 1.00 64.81 85 LYS A CA 1
ATOM 641 C C . LYS A 1 85 ? -5.975 -7.393 -14.707 1.00 64.81 85 LYS A C 1
ATOM 643 O O . LYS A 1 85 ? -5.049 -8.123 -15.062 1.00 64.81 85 LYS A O 1
ATOM 648 N N . PRO A 1 86 ? -7.219 -7.853 -14.486 1.00 55.19 86 PRO A N 1
ATOM 649 C CA . PRO A 1 86 ? -7.588 -9.227 -14.794 1.00 55.19 86 PRO A CA 1
ATOM 650 C C . PRO A 1 86 ? -7.220 -9.528 -16.248 1.00 55.19 86 PRO A C 1
ATOM 652 O O . PRO A 1 86 ? -7.649 -8.816 -17.161 1.00 55.19 86 PRO A O 1
ATOM 655 N N . ILE A 1 87 ? -6.374 -10.533 -16.458 1.00 62.81 87 ILE A N 1
ATOM 656 C CA . ILE A 1 87 ? -6.177 -11.096 -17.787 1.00 62.81 87 ILE A CA 1
ATOM 657 C C . ILE A 1 87 ? -7.329 -12.068 -17.973 1.00 62.81 87 ILE A C 1
ATOM 659 O O . ILE A 1 87 ? -7.495 -12.993 -17.180 1.00 62.81 87 ILE A O 1
ATOM 663 N N . ASP A 1 88 ? -8.134 -11.838 -19.004 1.00 53.72 88 ASP A N 1
ATOM 664 C CA . ASP A 1 88 ? -9.133 -12.799 -19.445 1.00 53.72 88 ASP A CA 1
ATOM 665 C C . ASP A 1 88 ? -8.388 -13.973 -20.092 1.00 53.72 88 ASP A C 1
ATOM 667 O O . ASP A 1 88 ? -8.166 -14.033 -21.302 1.00 53.72 88 ASP A O 1
ATOM 671 N N . THR A 1 89 ? -7.853 -14.864 -19.260 1.00 50.97 89 THR A N 1
ATOM 672 C CA . THR A 1 89 ? -7.354 -16.152 -19.720 1.00 50.97 89 THR A CA 1
ATOM 673 C C . THR A 1 89 ? -8.569 -16.958 -20.138 1.00 50.97 89 THR A C 1
ATOM 675 O O . THR A 1 89 ? -9.176 -17.640 -19.314 1.00 50.97 89 THR A O 1
ATOM 678 N N . SER A 1 90 ? -8.917 -16.921 -21.428 1.00 56.25 90 SER A N 1
ATOM 679 C CA . SER A 1 90 ? -9.681 -18.017 -22.008 1.00 56.25 90 SER A CA 1
ATOM 680 C C . SER A 1 90 ? -8.828 -19.264 -21.796 1.00 56.25 90 SER A C 1
ATOM 682 O O . SER A 1 90 ? -7.828 -19.465 -22.492 1.00 56.25 90 SER A O 1
ATOM 684 N N . LEU A 1 91 ? -9.156 -20.059 -20.780 1.00 51.06 91 LEU A N 1
ATOM 685 C CA . LEU A 1 91 ? -8.599 -21.389 -20.621 1.00 51.06 91 LEU A CA 1
ATOM 686 C C . LEU A 1 91 ? -9.029 -22.163 -21.866 1.00 51.06 91 LEU A C 1
ATOM 688 O O . LEU A 1 91 ? -10.125 -22.715 -21.919 1.00 51.06 91 LEU A O 1
ATOM 692 N N . MET A 1 92 ? -8.193 -22.176 -22.906 1.00 51.81 92 MET A N 1
ATOM 693 C CA . MET A 1 92 ? -8.293 -23.238 -23.889 1.00 51.81 92 MET A CA 1
ATOM 694 C C . MET A 1 92 ? -8.054 -24.510 -23.092 1.00 51.81 92 MET A C 1
ATOM 696 O O . MET A 1 92 ? -6.969 -24.697 -22.540 1.00 51.81 92 MET A O 1
ATOM 700 N N . SER A 1 93 ? -9.085 -25.346 -22.970 1.00 52.44 93 SER A N 1
ATOM 701 C CA . SER A 1 93 ? -8.957 -26.673 -22.388 1.00 52.44 93 SER A CA 1
ATOM 702 C C . SER A 1 93 ? -8.075 -27.505 -23.316 1.00 52.44 93 SER A C 1
ATOM 704 O O . SER A 1 93 ? -8.550 -28.294 -24.131 1.00 52.44 93 SER A O 1
ATOM 706 N N . VAL A 1 94 ? -6.767 -27.306 -23.240 1.00 55.25 94 VAL A N 1
ATOM 707 C CA . VAL A 1 94 ? -5.828 -28.282 -23.755 1.00 55.25 94 VAL A CA 1
ATOM 708 C C . VAL A 1 94 ? -5.807 -29.360 -22.691 1.00 55.25 94 VAL A C 1
ATOM 710 O O . VAL A 1 94 ? -5.105 -29.255 -21.688 1.00 55.25 94 VAL A O 1
ATOM 713 N N . ALA A 1 95 ? -6.656 -30.369 -22.879 1.00 55.47 95 ALA A N 1
ATOM 714 C CA . ALA A 1 95 ? -6.518 -31.640 -22.196 1.00 55.47 95 ALA A CA 1
ATOM 715 C C . ALA A 1 95 ? -5.174 -32.237 -22.633 1.00 55.47 95 ALA A C 1
ATOM 717 O O . ALA A 1 95 ? -5.092 -33.007 -23.586 1.00 55.47 95 ALA A O 1
ATOM 718 N N . ALA A 1 96 ? -4.091 -31.807 -21.989 1.00 51.41 96 ALA A N 1
ATOM 719 C CA . ALA A 1 96 ? -2.812 -32.469 -22.104 1.00 51.41 96 ALA A CA 1
ATOM 720 C C . ALA A 1 96 ? -2.942 -33.776 -21.322 1.00 51.41 96 ALA A C 1
ATOM 722 O O . ALA A 1 96 ? -2.880 -33.801 -20.094 1.00 51.41 96 ALA A O 1
ATOM 723 N N . THR A 1 97 ? -3.200 -34.867 -22.039 1.00 46.47 97 THR A N 1
ATOM 724 C CA . THR A 1 97 ? -3.032 -36.210 -21.496 1.00 46.47 97 THR A CA 1
ATOM 725 C C . THR A 1 97 ? -1.540 -36.404 -21.260 1.00 46.47 97 THR A C 1
ATOM 727 O O . THR A 1 97 ? -0.779 -36.623 -22.200 1.00 46.47 97 THR A O 1
ATOM 730 N N . PHE A 1 98 ? -1.106 -3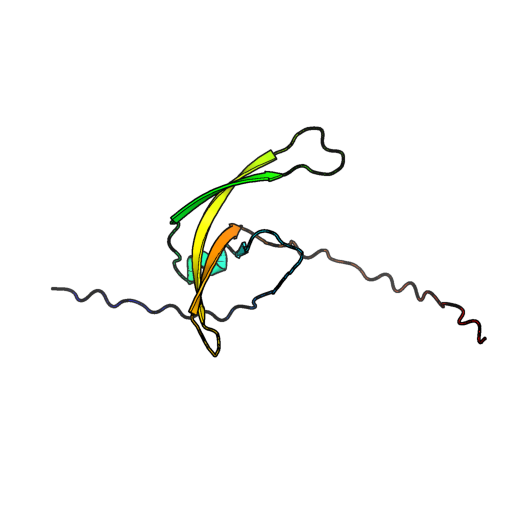6.268 -20.011 1.00 46.94 98 PHE A N 1
ATOM 731 C CA . PHE A 1 98 ? 0.242 -36.653 -19.621 1.00 46.94 98 PHE A CA 1
ATOM 732 C C . PHE A 1 98 ? 0.297 -38.184 -19.572 1.00 46.94 98 PHE A C 1
ATOM 734 O O . PHE A 1 98 ? -0.497 -38.783 -18.840 1.00 46.94 98 PHE A O 1
ATOM 741 N N . PRO A 1 99 ? 1.180 -38.846 -20.339 1.00 52.00 99 PRO A N 1
ATOM 742 C CA . PRO A 1 99 ? 1.403 -40.268 -20.160 1.00 52.00 99 PRO A CA 1
ATOM 743 C C . PRO A 1 99 ? 2.119 -40.455 -18.822 1.00 52.00 99 PRO A C 1
ATOM 745 O O . PRO A 1 99 ? 3.308 -40.164 -18.695 1.00 52.00 99 PRO A O 1
ATOM 748 N N . PHE A 1 100 ? 1.394 -40.920 -17.808 1.00 47.31 100 PHE A N 1
ATOM 749 C CA . PHE A 1 100 ? 2.042 -41.570 -16.679 1.00 47.31 100 PHE A CA 1
ATOM 750 C C . PHE A 1 100 ? 2.659 -42.864 -17.214 1.00 47.31 100 PHE A C 1
ATOM 752 O O . PHE A 1 100 ? 1.956 -43.716 -17.755 1.00 47.31 100 PHE A O 1
ATOM 759 N N . SER A 1 101 ? 3.985 -42.968 -17.139 1.00 54.81 101 SER A N 1
ATOM 760 C CA . SER A 1 101 ? 4.671 -44.245 -17.282 1.00 54.81 101 SER A CA 1
ATOM 761 C C . SER A 1 101 ? 4.769 -44.825 -15.881 1.00 54.81 101 SER A C 1
ATOM 763 O O . SER A 1 101 ? 5.497 -44.279 -15.055 1.00 54.81 101 SER A O 1
ATOM 765 N N . ASP A 1 102 ? 4.014 -45.888 -15.617 1.00 52.38 102 ASP A N 1
ATOM 766 C CA . ASP A 1 102 ? 4.163 -46.668 -14.394 1.00 52.38 102 ASP A CA 1
ATOM 767 C C . ASP A 1 102 ? 5.560 -47.302 -14.393 1.00 52.38 102 ASP A C 1
ATOM 769 O O . ASP A 1 102 ? 5.870 -48.154 -15.232 1.00 52.38 102 ASP A O 1
ATOM 773 N N . VAL A 1 103 ? 6.405 -46.854 -13.466 1.00 49.53 103 VAL A N 1
ATOM 774 C CA . VAL A 1 103 ? 7.578 -47.593 -12.986 1.00 49.53 103 VAL A CA 1
ATOM 775 C C . VAL A 1 103 ? 7.526 -47.597 -11.470 1.00 49.53 103 VAL A C 1
ATOM 777 O O . VAL A 1 103 ? 7.380 -46.495 -10.895 1.00 49.53 103 VAL A O 1
#

Secondary structure (DSSP, 8-state):
------------------TT-SSEEEEHHHHHHTTPPP-EEEEEEEPPTT-SSPEEEEEEEEEEEEE-SS-EEEEEEEEES-S-PPP----------------

Organism: Dreissena polymorpha (NCBI:txid45954)

InterPro domains:
  IPR008737 Putative aspartic peptidase, DUF1758 [PF05585] (11-74)

Radius of gyration: 20.88 Å; chains: 1; bounding box: 35×72×43 Å